Protein AF-M1Y4G9-F1 (afdb_monomer)

Foldseek 3Di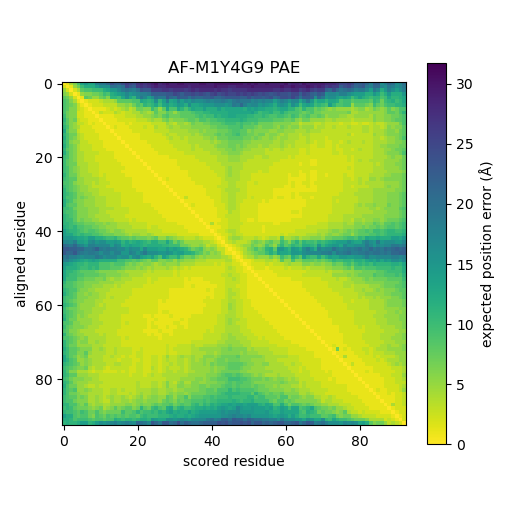:
DPDPPVVVVVVVVVVLVVQLVVLLVQLVVLLVQLVVLCVQQVVPDPPDDGPVVSNVSSVVSNVSSVVSNVCSVVVSVVVVVVVVVVVVVVVVD

pLDDT: mean 90.67, std 9.95, range [45.03, 98.38]

Organism: Natronomonas moolapensis (strain DSM 18674 / CECT 7526 / JCM 14361 / 8.8.11) (NCBI:txid268739)

Solvent-accessible surface area (backbone atoms only — not comparable to full-atom values): 4856 Å² total; per-residue (Å²): 133,80,79,76,54,66,67,59,54,50,54,50,49,53,53,52,48,51,59,46,48,54,37,40,52,55,12,50,49,32,28,52,52,8,52,48,32,35,51,55,17,64,67,59,57,92,93,51,73,61,42,61,67,39,33,51,52,8,50,52,33,24,49,51,9,52,50,40,33,53,53,38,52,53,50,52,53,50,48,54,51,52,55,49,51,56,53,51,56,63,73,75,105

Radius of gyration: 21.07 Å; Cα contacts (8 Å, |Δi|>4): 71; chains: 1; bounding box: 53×16×60 Å

Structure (mmCIF, N/CA/C/O backbone):
data_AF-M1Y4G9-F1
#
_entry.id   AF-M1Y4G9-F1
#
loop_
_atom_site.group_PDB
_atom_site.id
_atom_site.type_symbol
_atom_site.label_atom_id
_atom_site.label_alt_id
_atom_site.label_comp_id
_atom_site.label_asym_id
_atom_site.label_entity_id
_atom_site.label_seq_id
_atom_site.pdbx_PDB_ins_code
_atom_site.Cartn_x
_atom_site.Cartn_y
_atom_site.Cartn_z
_atom_site.occupancy
_atom_site.B_iso_or_equiv
_atom_site.auth_seq_id
_atom_site.auth_comp_id
_atom_site.auth_asym_id
_atom_site.auth_atom_id
_atom_site.pdbx_PDB_model_num
ATOM 1 N N . MET A 1 1 ? -20.500 1.839 33.732 1.00 45.03 1 MET A N 1
ATOM 2 C CA . MET A 1 1 ? -19.189 1.661 33.068 1.00 45.03 1 MET A CA 1
ATOM 3 C C . MET A 1 1 ? -18.952 0.173 32.866 1.00 45.03 1 MET A C 1
ATOM 5 O O . MET A 1 1 ? -18.421 -0.495 33.744 1.00 45.03 1 MET A O 1
ATOM 9 N N . THR A 1 2 ? -19.449 -0.381 31.765 1.00 53.31 2 THR A N 1
ATOM 10 C CA . THR A 1 2 ? -19.192 -1.777 31.396 1.00 53.31 2 THR A CA 1
ATOM 11 C C . THR A 1 2 ? -17.705 -1.926 31.077 1.00 53.31 2 THR A C 1
ATOM 13 O O . THR A 1 2 ? -17.150 -1.139 30.313 1.00 53.31 2 THR A O 1
ATOM 16 N N . ARG A 1 3 ? -17.033 -2.887 31.727 1.00 56.34 3 ARG A N 1
ATOM 17 C CA . ARG A 1 3 ? -15.624 -3.216 31.467 1.00 56.34 3 ARG A CA 1
ATOM 18 C C . ARG A 1 3 ? -15.457 -3.475 29.974 1.00 56.34 3 ARG A C 1
ATOM 20 O O . ARG A 1 3 ? -15.971 -4.467 29.469 1.00 56.34 3 ARG A O 1
ATOM 27 N N . VAL A 1 4 ? -14.727 -2.603 29.286 1.00 60.78 4 VAL A N 1
ATOM 28 C CA . VAL A 1 4 ? -14.218 -2.908 27.951 1.00 60.78 4 VAL A CA 1
ATOM 29 C C . VAL A 1 4 ? -13.311 -4.124 28.110 1.00 60.78 4 VAL A C 1
ATOM 31 O O . VAL A 1 4 ? -12.325 -4.074 28.848 1.00 60.78 4 VAL A O 1
ATOM 34 N N . SER A 1 5 ? -13.676 -5.239 27.484 1.00 75.94 5 SER A N 1
ATOM 35 C CA . SER A 1 5 ? -12.841 -6.432 27.497 1.00 75.94 5 SER A CA 1
ATOM 36 C C . SER A 1 5 ? -11.561 -6.129 26.721 1.00 75.94 5 SER A C 1
ATOM 38 O O . SER A 1 5 ? -11.597 -5.898 25.512 1.00 75.94 5 SER A O 1
ATOM 40 N N . ALA A 1 6 ? -10.415 -6.127 27.407 1.00 76.81 6 ALA A N 1
ATOM 41 C CA . ALA A 1 6 ? -9.110 -5.951 26.767 1.00 76.81 6 ALA A CA 1
ATOM 42 C C . ALA A 1 6 ? -8.894 -6.977 25.638 1.00 76.81 6 ALA A C 1
ATOM 44 O O . ALA A 1 6 ? -8.306 -6.656 24.607 1.00 76.81 6 ALA A O 1
ATOM 45 N N . VAL A 1 7 ? -9.449 -8.183 25.797 1.00 82.00 7 VAL A N 1
ATOM 46 C CA . VAL A 1 7 ? -9.399 -9.258 24.799 1.00 82.00 7 VAL A CA 1
ATOM 47 C C . VAL A 1 7 ? -10.154 -8.874 23.522 1.00 82.00 7 VAL A C 1
ATOM 49 O O . VAL A 1 7 ? -9.634 -9.072 22.426 1.00 82.00 7 VAL A O 1
ATOM 52 N N . GLU A 1 8 ? -11.337 -8.264 23.634 1.00 81.94 8 GLU A N 1
ATOM 53 C CA . GLU A 1 8 ? -12.102 -7.793 22.468 1.00 81.94 8 GLU A CA 1
ATOM 54 C C . GLU A 1 8 ? -11.404 -6.630 21.756 1.00 81.94 8 GLU A C 1
ATOM 56 O O . GLU A 1 8 ? -11.395 -6.569 20.524 1.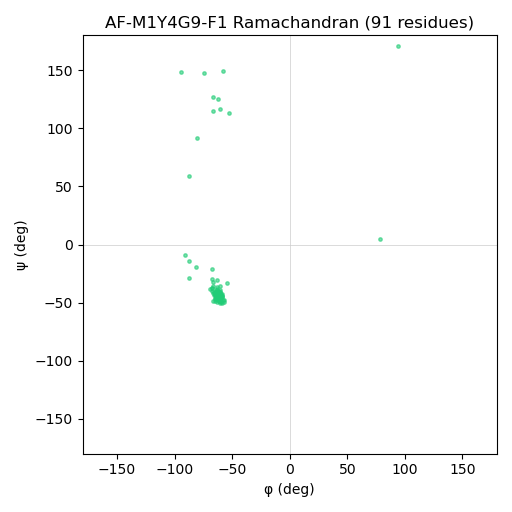00 81.94 8 GLU A O 1
ATOM 61 N N . GLY A 1 9 ? -10.774 -5.730 22.518 1.00 80.50 9 GLY A N 1
ATOM 62 C CA . GLY A 1 9 ? -9.964 -4.642 21.966 1.00 80.50 9 GLY A CA 1
ATOM 63 C C . GLY A 1 9 ? -8.784 -5.160 21.140 1.00 80.50 9 GLY A C 1
ATOM 64 O O . GLY A 1 9 ? -8.578 -4.714 20.010 1.00 80.50 9 GLY A O 1
ATOM 65 N N . ILE A 1 10 ? -8.059 -6.151 21.666 1.00 86.81 10 ILE A N 1
ATOM 66 C CA . ILE A 1 10 ? -6.935 -6.796 20.975 1.00 86.81 10 ILE A CA 1
ATOM 67 C C . ILE A 1 10 ? -7.416 -7.533 19.719 1.00 86.81 10 ILE A C 1
ATOM 69 O O . ILE A 1 10 ? -6.840 -7.349 18.646 1.00 86.81 10 ILE A O 1
ATOM 73 N N . ALA A 1 11 ? -8.494 -8.319 19.811 1.00 89.94 11 ALA A N 1
ATOM 74 C CA . ALA A 1 11 ? -9.048 -9.044 18.665 1.00 89.94 11 ALA A CA 1
ATOM 75 C C . ALA A 1 11 ? -9.490 -8.095 17.537 1.00 89.94 11 ALA A C 1
ATOM 77 O O . ALA A 1 11 ? -9.226 -8.346 16.359 1.00 89.94 11 ALA A O 1
ATOM 78 N N . TYR A 1 12 ? -10.114 -6.969 17.893 1.00 88.38 12 TYR A N 1
ATOM 79 C CA . TYR A 1 12 ? -10.466 -5.927 16.934 1.00 88.38 12 TYR A CA 1
ATOM 80 C C . TYR A 1 12 ? -9.225 -5.296 16.284 1.00 88.38 12 TYR A C 1
ATOM 82 O O . TYR A 1 12 ? -9.200 -5.124 15.063 1.00 88.38 12 TYR A O 1
ATOM 90 N N . GLY A 1 13 ? -8.185 -5.010 17.073 1.00 87.81 13 GLY A N 1
ATOM 91 C CA . GLY A 1 13 ? -6.907 -4.498 16.575 1.00 87.81 13 GLY A CA 1
ATOM 92 C C . GLY A 1 13 ? -6.269 -5.428 15.542 1.00 87.81 13 GLY A C 1
ATOM 93 O O . GLY A 1 13 ? -5.950 -4.986 14.440 1.00 87.81 13 GLY A O 1
ATOM 94 N N . TYR A 1 14 ? -6.177 -6.729 15.841 1.00 92.12 14 TYR A N 1
ATOM 95 C CA . TYR A 1 14 ? -5.670 -7.732 14.895 1.00 92.12 14 TYR A CA 1
ATOM 96 C C . TYR A 1 14 ? -6.505 -7.812 13.618 1.00 92.12 14 TYR A C 1
ATOM 98 O O . TYR A 1 14 ? -5.953 -7.932 12.525 1.00 92.12 14 TYR A O 1
ATOM 106 N N . ARG A 1 15 ? -7.833 -7.702 13.726 1.00 92.75 15 ARG A N 1
ATOM 107 C CA . ARG A 1 15 ? -8.713 -7.707 12.555 1.00 92.75 15 ARG A CA 1
ATOM 108 C C . ARG A 1 15 ? -8.478 -6.488 11.662 1.00 92.75 15 ARG A C 1
ATOM 110 O O . ARG A 1 15 ? -8.417 -6.639 10.445 1.00 92.75 15 ARG A O 1
ATOM 117 N N . MET A 1 16 ? -8.315 -5.298 12.242 1.00 91.12 16 MET A N 1
ATOM 118 C CA . MET A 1 16 ? -7.973 -4.103 11.462 1.00 91.12 16 MET A CA 1
ATOM 119 C C . MET A 1 16 ? -6.581 -4.177 10.859 1.00 91.12 16 MET A C 1
ATOM 121 O O . MET A 1 16 ? -6.409 -3.829 9.692 1.00 91.12 16 MET A O 1
ATOM 125 N N . MET A 1 17 ? -5.613 -4.693 11.612 1.00 90.81 17 MET A N 1
ATOM 126 C CA . MET A 1 17 ? -4.272 -4.931 11.102 1.00 90.81 17 MET A CA 1
ATOM 127 C C . MET A 1 17 ? -4.303 -5.878 9.902 1.00 90.81 17 MET A C 1
ATOM 129 O O . MET A 1 17 ? -3.673 -5.575 8.900 1.00 90.81 17 MET A O 1
ATOM 133 N N . ALA A 1 18 ? -5.075 -6.967 9.954 1.00 93.94 18 ALA A N 1
ATOM 134 C CA . ALA A 1 18 ? -5.210 -7.893 8.831 1.00 93.94 18 ALA A CA 1
ATOM 135 C C . ALA A 1 18 ? -5.764 -7.202 7.573 1.00 93.94 18 ALA A C 1
ATOM 137 O O . ALA A 1 18 ? -5.206 -7.373 6.491 1.00 93.94 18 ALA A O 1
ATOM 138 N N . TYR A 1 19 ? -6.807 -6.373 7.703 1.00 92.56 19 TYR A N 1
ATOM 139 C CA . TYR A 1 19 ? -7.324 -5.604 6.564 1.00 92.56 19 TYR A CA 1
ATOM 140 C C . TYR A 1 19 ? -6.285 -4.634 6.005 1.00 92.56 19 TYR A C 1
ATOM 142 O O . TYR A 1 19 ? -6.098 -4.564 4.792 1.00 92.56 19 TYR A O 1
ATOM 150 N N . TYR A 1 20 ? -5.592 -3.903 6.876 1.00 92.94 20 TYR A N 1
ATOM 151 C CA . TYR A 1 20 ? -4.574 -2.956 6.439 1.00 92.94 20 TYR A CA 1
ATOM 152 C C . TYR A 1 20 ? -3.374 -3.660 5.797 1.00 92.94 20 TYR A C 1
ATOM 154 O O . TYR A 1 20 ? -2.839 -3.186 4.800 1.00 92.94 20 TYR A O 1
ATOM 162 N N . LEU A 1 21 ? -3.003 -4.837 6.301 1.00 96.19 21 LEU A N 1
ATOM 163 C CA . LEU A 1 21 ? -1.917 -5.648 5.768 1.00 96.19 21 LEU A CA 1
ATOM 164 C C . LEU A 1 21 ? -2.216 -6.117 4.341 1.00 96.19 21 LEU A C 1
ATOM 166 O O . LEU A 1 21 ? -1.327 -6.059 3.500 1.00 96.19 21 LEU A O 1
ATOM 170 N N . VAL A 1 22 ? -3.462 -6.486 4.027 1.00 96.75 22 VAL A N 1
ATOM 171 C CA . VAL A 1 22 ? -3.869 -6.790 2.641 1.00 96.75 22 VAL A CA 1
ATOM 172 C C . VAL A 1 22 ? -3.652 -5.584 1.724 1.00 96.75 22 VAL A C 1
ATOM 174 O O . VAL A 1 22 ? -3.105 -5.735 0.632 1.00 96.75 22 VAL A O 1
ATOM 177 N N . VAL A 1 23 ? -4.023 -4.380 2.172 1.00 96.50 23 VAL A N 1
ATOM 178 C CA . VAL A 1 23 ? -3.833 -3.150 1.386 1.00 96.50 23 VAL A CA 1
ATOM 179 C C . VAL A 1 23 ? -2.350 -2.823 1.211 1.00 96.50 23 VAL A C 1
ATOM 181 O O . VAL A 1 23 ? -1.930 -2.477 0.108 1.00 96.50 23 VAL A O 1
ATOM 184 N N . ILE A 1 24 ? -1.542 -2.985 2.265 1.00 96.62 24 ILE A N 1
ATOM 185 C CA . ILE A 1 24 ? -0.089 -2.808 2.185 1.00 96.62 24 ILE A CA 1
ATOM 186 C C . ILE A 1 24 ? 0.504 -3.790 1.181 1.00 96.62 24 ILE A C 1
ATOM 188 O O . ILE A 1 24 ? 1.242 -3.363 0.304 1.00 96.62 24 ILE A O 1
ATOM 192 N N . LEU A 1 25 ? 0.182 -5.082 1.270 1.00 98.06 25 LEU A N 1
ATOM 193 C CA . LEU A 1 25 ? 0.728 -6.086 0.357 1.00 98.06 25 LEU A CA 1
ATOM 194 C C . LEU A 1 25 ? 0.368 -5.783 -1.100 1.00 98.06 25 LEU A C 1
ATOM 196 O O . LEU A 1 25 ? 1.242 -5.836 -1.960 1.00 98.06 25 LEU A O 1
ATOM 200 N N . ALA A 1 26 ? -0.884 -5.407 -1.373 1.00 97.44 26 ALA A N 1
ATOM 201 C CA . ALA A 1 26 ? -1.312 -5.024 -2.715 1.00 97.44 26 ALA A CA 1
ATOM 202 C C . ALA A 1 26 ? -0.568 -3.776 -3.224 1.00 97.44 26 ALA A C 1
ATOM 204 O O . ALA A 1 26 ? -0.067 -3.763 -4.349 1.00 97.44 26 ALA A O 1
ATOM 205 N N . GLY A 1 27 ? -0.445 -2.744 -2.385 1.00 97.81 27 GLY A N 1
ATOM 206 C CA . GLY A 1 27 ? 0.262 -1.516 -2.739 1.00 97.81 27 GLY A CA 1
ATOM 207 C C . GLY A 1 27 ? 1.765 -1.726 -2.943 1.00 97.81 27 GLY A C 1
ATOM 208 O O . GLY A 1 27 ? 2.327 -1.218 -3.909 1.00 97.81 27 GLY A O 1
ATOM 209 N N . GLN A 1 28 ? 2.411 -2.530 -2.095 1.00 97.56 28 GLN A N 1
ATOM 210 C CA . GLN A 1 28 ? 3.826 -2.884 -2.231 1.00 97.56 28 GLN A CA 1
ATOM 211 C C . GLN A 1 28 ? 4.081 -3.762 -3.458 1.00 97.56 28 GLN A C 1
ATOM 213 O O . GLN A 1 28 ? 5.084 -3.567 -4.136 1.00 97.56 28 GLN A O 1
ATOM 218 N N . ALA A 1 29 ? 3.171 -4.681 -3.791 1.00 98.25 29 ALA A N 1
ATOM 219 C CA . ALA A 1 29 ? 3.273 -5.468 -5.017 1.00 98.25 29 ALA A CA 1
ATOM 220 C C . ALA A 1 29 ? 3.218 -4.571 -6.265 1.00 98.25 29 ALA A C 1
ATOM 222 O O . ALA A 1 29 ? 4.057 -4.706 -7.153 1.00 98.25 29 ALA A O 1
ATOM 223 N N . ALA A 1 30 ? 2.285 -3.614 -6.308 1.00 97.81 30 ALA A N 1
ATOM 224 C CA . ALA A 1 30 ? 2.201 -2.643 -7.399 1.00 97.81 30 ALA A CA 1
ATOM 225 C C . ALA A 1 30 ? 3.443 -1.737 -7.470 1.00 97.81 30 ALA A C 1
ATOM 227 O O . ALA A 1 30 ? 3.968 -1.493 -8.556 1.00 97.81 30 ALA A O 1
ATOM 228 N N . LEU A 1 31 ? 3.953 -1.291 -6.318 1.00 97.81 31 LEU A N 1
ATOM 229 C CA . LEU A 1 31 ? 5.161 -0.471 -6.246 1.00 97.81 31 LEU A CA 1
ATOM 230 C C . LEU A 1 31 ? 6.404 -1.237 -6.710 1.00 97.81 31 LEU A C 1
ATOM 232 O O . LEU A 1 31 ? 7.184 -0.714 -7.503 1.00 97.81 31 LEU A O 1
ATOM 236 N N . GLY A 1 32 ? 6.552 -2.491 -6.282 1.00 98.06 32 GLY A N 1
ATOM 237 C CA . GLY A 1 32 ? 7.621 -3.383 -6.723 1.00 98.06 32 GLY A CA 1
ATOM 238 C C . GLY A 1 32 ? 7.558 -3.675 -8.222 1.00 98.06 32 GLY A C 1
ATOM 239 O O . GLY A 1 32 ? 8.579 -3.591 -8.900 1.00 98.06 32 GLY A O 1
ATOM 240 N N . ALA A 1 33 ? 6.364 -3.940 -8.760 1.00 98.06 33 ALA A N 1
ATOM 241 C CA . ALA A 1 33 ? 6.167 -4.118 -10.198 1.00 98.06 33 ALA A CA 1
ATOM 242 C C . ALA A 1 33 ? 6.526 -2.847 -10.985 1.00 98.06 33 ALA A C 1
ATOM 244 O O . ALA A 1 33 ? 7.210 -2.926 -12.003 1.00 98.06 33 ALA A O 1
ATOM 245 N N . GLY A 1 34 ? 6.127 -1.671 -10.491 1.00 97.94 34 GLY A N 1
ATOM 246 C CA . GLY A 1 34 ? 6.480 -0.393 -11.106 1.00 97.94 34 GLY A CA 1
ATOM 247 C C . GLY A 1 34 ? 7.986 -0.126 -11.102 1.00 97.94 34 GLY A C 1
ATOM 248 O O . GLY A 1 34 ? 8.550 0.242 -12.130 1.00 97.94 34 GLY A O 1
ATOM 249 N N . ALA A 1 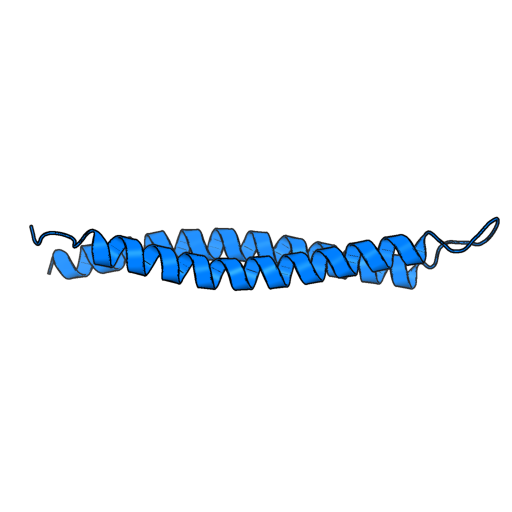35 ? 8.657 -0.381 -9.976 1.00 97.69 35 ALA A N 1
ATOM 250 C CA . ALA A 1 35 ? 10.108 -0.257 -9.863 1.00 97.69 35 ALA A CA 1
ATOM 251 C C . ALA A 1 35 ? 10.848 -1.222 -10.803 1.00 97.69 35 ALA A C 1
ATOM 253 O O . ALA A 1 35 ? 11.838 -0.835 -11.424 1.00 97.69 35 ALA A O 1
ATOM 254 N N . TRP A 1 36 ? 10.349 -2.454 -10.942 1.00 97.81 36 TRP A N 1
ATOM 255 C CA . TRP A 1 36 ? 10.899 -3.435 -11.874 1.00 97.81 36 TRP A CA 1
ATOM 256 C C . TRP A 1 36 ? 10.790 -2.961 -13.329 1.00 97.81 36 TRP A C 1
ATOM 258 O O . TRP A 1 36 ? 11.799 -2.946 -14.027 1.00 97.81 36 TRP A O 1
ATOM 268 N N . LEU A 1 37 ? 9.617 -2.474 -13.754 1.00 97.69 37 LEU A N 1
ATOM 269 C CA . LEU A 1 37 ? 9.409 -1.922 -15.101 1.00 97.69 37 LEU A CA 1
ATOM 270 C C . LEU A 1 37 ? 10.334 -0.736 -15.401 1.00 97.69 37 LEU A C 1
ATOM 272 O O . LEU A 1 37 ? 10.909 -0.665 -16.485 1.00 97.69 37 LEU A O 1
ATOM 276 N N . ILE A 1 38 ? 10.513 0.174 -14.437 1.00 97.06 38 ILE A N 1
ATOM 277 C CA . ILE A 1 38 ? 11.452 1.298 -14.566 1.00 97.06 38 ILE A CA 1
ATOM 278 C C . ILE A 1 38 ? 12.881 0.778 -14.747 1.00 97.06 38 ILE A C 1
ATOM 280 O O . ILE A 1 38 ? 13.588 1.245 -15.635 1.00 97.06 38 ILE A O 1
ATOM 284 N N . GLY A 1 39 ? 13.303 -0.193 -13.932 1.00 95.56 39 GLY A N 1
ATOM 285 C CA . GLY A 1 39 ? 14.629 -0.802 -14.041 1.00 95.56 39 GLY A CA 1
ATOM 286 C C . GLY A 1 39 ? 14.868 -1.428 -15.415 1.00 95.56 39 GLY A C 1
ATOM 287 O O . GLY A 1 39 ? 15.879 -1.139 -16.048 1.00 95.56 39 GLY A O 1
ATOM 288 N N . THR A 1 40 ? 13.908 -2.214 -15.909 1.00 94.88 40 THR A N 1
ATOM 289 C CA . THR A 1 40 ? 13.974 -2.829 -17.242 1.00 94.88 40 THR A CA 1
ATOM 290 C C . THR A 1 40 ? 13.998 -1.786 -18.358 1.00 94.88 40 THR A C 1
ATOM 292 O O . THR A 1 40 ? 14.806 -1.903 -19.271 1.00 94.88 40 THR A O 1
ATOM 295 N N . GLY A 1 41 ? 13.185 -0.729 -18.266 1.00 92.56 41 GLY A N 1
ATOM 296 C CA . GLY A 1 41 ? 13.148 0.325 -19.284 1.00 92.56 41 GLY A CA 1
ATOM 297 C C . GLY A 1 41 ? 14.428 1.167 -19.371 1.00 92.56 41 GLY A C 1
ATOM 298 O O . GLY A 1 41 ? 14.697 1.782 -20.405 1.00 92.56 41 GLY A O 1
ATOM 299 N N . LEU A 1 42 ? 15.236 1.191 -18.306 1.00 93.00 42 LEU A N 1
ATOM 300 C CA . LEU A 1 42 ? 16.552 1.837 -18.287 1.00 93.00 42 LEU A CA 1
ATOM 301 C C . LEU A 1 42 ? 17.675 0.909 -18.774 1.00 93.00 42 LEU A C 1
ATOM 303 O O . LEU A 1 42 ? 18.662 1.395 -19.327 1.00 93.00 42 LEU A O 1
ATOM 307 N N . ASP A 1 43 ? 17.533 -0.405 -18.598 1.00 91.94 43 ASP A N 1
ATOM 308 C CA . ASP A 1 43 ? 18.559 -1.404 -18.919 1.00 91.94 43 ASP A CA 1
ATOM 309 C C . ASP A 1 43 ? 18.486 -1.884 -20.381 1.00 91.94 43 ASP A C 1
ATOM 311 O O . ASP A 1 43 ? 18.298 -3.060 -20.687 1.00 91.94 43 ASP A O 1
ATOM 315 N N . THR A 1 44 ? 18.618 -0.945 -21.321 1.00 87.06 44 THR A N 1
ATOM 316 C CA . THR A 1 44 ? 18.507 -1.223 -22.770 1.00 87.06 44 THR A CA 1
ATOM 317 C C . THR A 1 44 ? 19.848 -1.562 -23.441 1.00 87.06 44 THR A C 1
ATOM 319 O O . THR A 1 44 ? 19.885 -2.012 -24.593 1.00 87.06 44 THR A O 1
ATOM 322 N N . GLY A 1 45 ? 20.962 -1.398 -22.719 1.00 85.44 45 GLY A N 1
ATOM 323 C CA . GLY A 1 45 ? 22.331 -1.629 -23.193 1.00 85.44 45 GLY A CA 1
ATOM 324 C C . GLY A 1 45 ? 23.047 -0.377 -23.726 1.00 85.44 45 GLY A C 1
ATOM 325 O O . GLY A 1 45 ? 22.468 0.694 -23.896 1.00 85.44 45 GLY A O 1
ATOM 326 N N . PHE A 1 46 ? 24.354 -0.501 -23.989 1.00 79.81 46 PHE A N 1
ATOM 327 C CA . PHE A 1 46 ? 25.200 0.632 -24.390 1.00 79.81 46 PHE A CA 1
ATOM 328 C C . PHE A 1 46 ? 24.762 1.262 -25.720 1.00 79.81 46 PHE A C 1
ATOM 330 O O . PHE A 1 46 ? 24.699 0.596 -26.752 1.00 79.81 46 PHE A O 1
ATOM 337 N N . GLY A 1 47 ? 24.519 2.576 -25.694 1.00 81.62 47 GLY A N 1
ATOM 338 C CA . GLY A 1 47 ? 24.187 3.375 -26.876 1.00 81.62 47 GLY A CA 1
ATOM 339 C C . GLY A 1 47 ? 22.738 3.253 -27.354 1.00 81.62 47 GLY A C 1
ATOM 340 O O . GLY A 1 47 ? 22.407 3.829 -28.390 1.00 81.62 47 GLY A O 1
ATOM 341 N N . ARG A 1 48 ? 21.872 2.533 -26.627 1.00 88.06 48 ARG A N 1
ATOM 342 C CA . ARG A 1 48 ? 20.433 2.480 -26.914 1.00 88.06 48 ARG A CA 1
ATOM 343 C C . ARG A 1 48 ? 19.663 3.510 -26.095 1.00 88.06 48 ARG A C 1
ATOM 345 O O . ARG A 1 48 ? 20.064 3.889 -24.997 1.00 88.06 48 ARG A O 1
ATOM 352 N N . ALA A 1 49 ? 18.572 3.998 -26.681 1.00 88.94 49 ALA A N 1
ATOM 353 C CA . ALA A 1 49 ? 17.648 4.883 -25.990 1.00 88.94 49 ALA A CA 1
ATOM 354 C C . ALA A 1 49 ? 16.800 4.079 -24.984 1.00 88.94 49 ALA A C 1
ATOM 356 O O . ALA A 1 49 ? 16.484 2.924 -25.274 1.00 88.94 49 ALA A O 1
ATOM 357 N N . PRO A 1 50 ? 16.401 4.679 -23.848 1.00 91.12 50 PRO A N 1
ATOM 358 C CA . PRO A 1 50 ? 15.490 4.048 -22.899 1.00 91.12 50 PRO A CA 1
ATOM 359 C C . PRO A 1 50 ? 14.145 3.664 -23.526 1.00 91.12 50 PRO A C 1
ATOM 361 O O . PRO A 1 50 ? 13.634 4.361 -24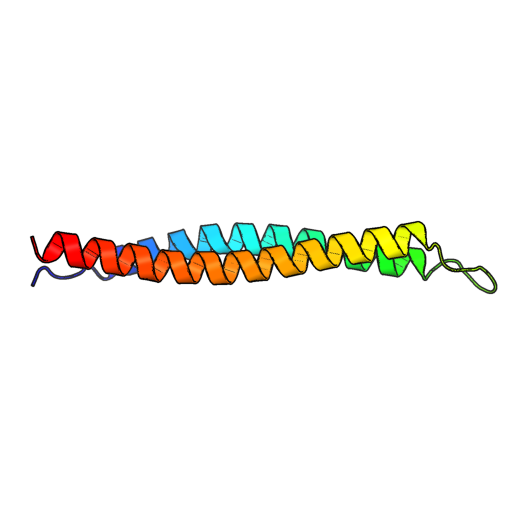.409 1.00 91.12 50 PRO A O 1
ATOM 364 N N . GLU A 1 51 ? 13.541 2.597 -23.007 1.00 94.44 51 GLU A N 1
ATOM 365 C CA . GLU A 1 51 ? 12.186 2.170 -23.365 1.00 94.44 51 GLU A CA 1
ATOM 366 C C . GLU A 1 51 ? 11.166 3.017 -22.590 1.00 94.44 51 GLU A C 1
ATOM 368 O O . GLU A 1 51 ? 10.812 2.757 -21.435 1.00 94.44 51 GLU A O 1
ATOM 373 N N . TRP A 1 52 ? 10.751 4.120 -23.219 1.00 94.19 52 TRP A N 1
ATOM 374 C CA . TRP A 1 52 ? 9.867 5.125 -22.619 1.00 94.19 52 TRP A CA 1
ATOM 375 C C . TRP A 1 52 ? 8.480 4.593 -22.253 1.00 94.19 52 TRP A C 1
ATOM 377 O O . TRP A 1 52 ? 7.876 5.067 -21.294 1.00 94.19 52 TRP A O 1
ATOM 387 N N . ASP A 1 53 ? 7.974 3.613 -22.989 1.00 95.75 53 ASP A N 1
ATOM 388 C CA . ASP A 1 53 ? 6.721 2.922 -22.701 1.00 95.75 53 ASP A CA 1
ATOM 389 C C . ASP A 1 53 ? 6.786 2.155 -21.373 1.00 95.75 53 ASP A C 1
ATOM 391 O O . ASP A 1 53 ? 5.903 2.329 -20.526 1.00 95.75 53 ASP A O 1
ATOM 395 N N . LEU A 1 54 ? 7.861 1.394 -21.138 1.00 95.88 54 LEU A N 1
ATOM 396 C CA . LEU A 1 54 ? 8.091 0.704 -19.865 1.00 95.88 54 LEU A CA 1
ATOM 397 C C . LEU A 1 54 ? 8.286 1.685 -18.709 1.00 95.88 54 LEU A C 1
ATOM 399 O O . LEU A 1 54 ? 7.739 1.480 -17.625 1.00 95.88 54 LEU A O 1
ATOM 403 N N . LEU A 1 55 ? 9.014 2.777 -18.944 1.00 96.44 55 LEU A N 1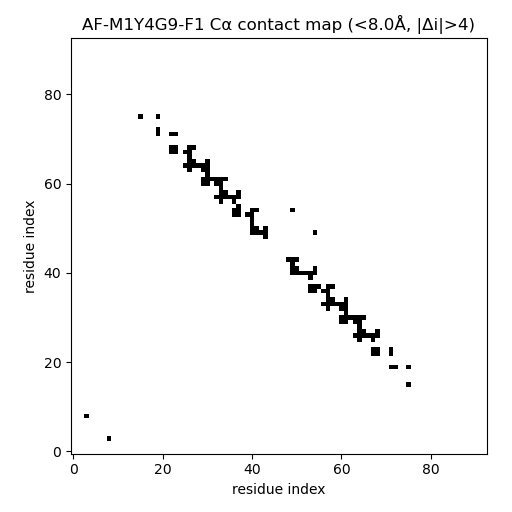
ATOM 404 C CA . LEU A 1 55 ? 9.2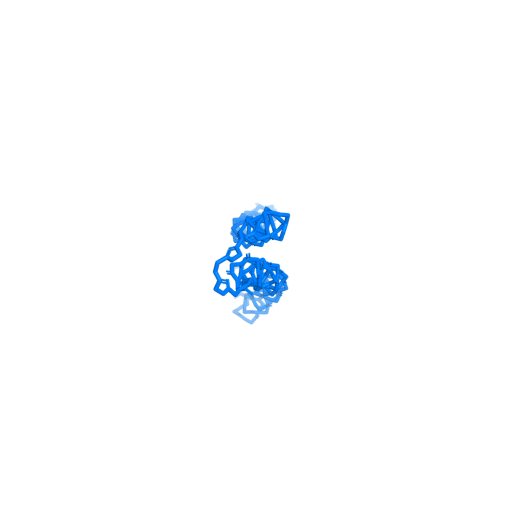18 3.831 -17.951 1.00 96.44 55 LEU A CA 1
ATOM 405 C C . LEU A 1 55 ? 7.894 4.461 -17.510 1.00 96.44 55 LEU A C 1
ATOM 407 O O . LEU A 1 55 ? 7.629 4.568 -16.312 1.00 96.44 55 LEU A O 1
ATOM 411 N N . VAL A 1 56 ? 7.041 4.849 -18.461 1.00 97.94 56 VAL A N 1
ATOM 412 C CA . VAL A 1 56 ? 5.734 5.450 -18.161 1.00 97.94 56 VAL A CA 1
ATOM 413 C C . VAL A 1 56 ? 4.830 4.445 -17.448 1.00 97.94 56 VAL A C 1
ATOM 415 O O . VAL A 1 56 ? 4.246 4.783 -16.417 1.00 97.94 56 VAL A O 1
ATOM 418 N N . ALA A 1 57 ? 4.750 3.204 -17.939 1.00 97.50 57 ALA A N 1
ATOM 419 C CA . ALA A 1 57 ? 3.967 2.151 -17.295 1.00 97.50 57 ALA A CA 1
ATOM 420 C C . ALA A 1 57 ? 4.447 1.884 -15.858 1.00 97.50 57 ALA A C 1
ATOM 422 O O . ALA A 1 57 ? 3.635 1.776 -14.935 1.00 97.50 57 ALA A O 1
ATOM 423 N N . GLY A 1 58 ? 5.764 1.846 -15.655 1.00 98.00 58 GLY A N 1
ATOM 424 C CA . GLY A 1 58 ? 6.383 1.641 -14.354 1.00 98.00 58 GLY A CA 1
ATOM 425 C C . GLY A 1 58 ? 6.110 2.779 -13.374 1.00 98.00 58 GLY A C 1
ATOM 426 O O . GLY A 1 58 ? 5.732 2.520 -12.231 1.00 98.00 58 GLY A O 1
ATOM 427 N N . VAL A 1 59 ? 6.204 4.037 -13.818 1.00 98.06 59 VAL A N 1
ATOM 428 C CA . VAL A 1 59 ? 5.867 5.211 -12.994 1.00 98.06 59 VAL A CA 1
ATOM 429 C C . VAL A 1 59 ? 4.397 5.190 -12.584 1.00 98.06 59 VAL A C 1
ATOM 431 O O . VAL A 1 59 ? 4.087 5.391 -11.410 1.00 98.06 59 VAL A O 1
ATOM 434 N N . VAL A 1 60 ? 3.485 4.905 -13.516 1.00 98.38 60 VAL A N 1
ATOM 435 C CA . VAL A 1 60 ? 2.048 4.824 -13.218 1.00 98.38 60 VAL A CA 1
ATOM 436 C C . VAL A 1 60 ? 1.761 3.713 -12.204 1.00 98.38 60 VAL A C 1
ATOM 438 O O . VAL A 1 60 ? 1.058 3.955 -11.221 1.00 98.38 60 VAL A O 1
ATOM 441 N N . ALA A 1 61 ? 2.339 2.523 -12.389 1.00 98.12 61 ALA A N 1
ATOM 442 C CA . ALA A 1 61 ? 2.178 1.405 -11.460 1.00 98.12 61 ALA A CA 1
ATOM 443 C C . ALA A 1 61 ? 2.752 1.719 -10.066 1.00 98.12 61 ALA A C 1
ATOM 445 O O . ALA A 1 61 ? 2.101 1.454 -9.052 1.00 98.12 61 ALA A O 1
ATOM 446 N N . ALA A 1 62 ? 3.931 2.346 -10.006 1.00 98.00 62 ALA A N 1
ATOM 447 C CA . ALA A 1 62 ? 4.564 2.735 -8.751 1.00 98.00 62 ALA A CA 1
ATOM 448 C C . ALA A 1 62 ? 3.743 3.784 -7.988 1.00 98.00 62 ALA A C 1
ATOM 450 O O . ALA A 1 62 ? 3.515 3.640 -6.784 1.00 98.00 62 ALA A O 1
ATOM 451 N N . LEU A 1 63 ? 3.245 4.806 -8.692 1.00 98.19 63 LEU A N 1
ATOM 452 C CA . LEU A 1 63 ? 2.368 5.826 -8.118 1.00 98.19 63 LEU A CA 1
ATOM 453 C C . LEU A 1 63 ? 1.056 5.223 -7.622 1.00 98.19 63 LEU A C 1
ATOM 455 O O . LEU A 1 63 ? 0.618 5.542 -6.519 1.00 98.19 63 LEU A O 1
ATOM 459 N N . PHE A 1 64 ? 0.450 4.320 -8.391 1.00 98.00 64 PHE A N 1
ATOM 460 C CA . PHE A 1 64 ? -0.754 3.612 -7.968 1.00 98.00 64 PHE A CA 1
ATOM 461 C C . PHE A 1 64 ? -0.519 2.811 -6.679 1.00 98.00 64 PHE A C 1
ATOM 463 O O . PHE A 1 64 ? -1.320 2.894 -5.744 1.00 98.00 64 PHE A O 1
ATOM 470 N N . GLY A 1 65 ? 0.600 2.085 -6.594 1.00 97.81 65 GLY A N 1
ATOM 471 C CA . GLY A 1 65 ? 0.991 1.355 -5.389 1.00 97.81 65 GLY A CA 1
ATOM 472 C C . GLY A 1 65 ? 1.157 2.274 -4.179 1.00 97.81 65 GLY A C 1
ATOM 473 O O . GLY A 1 65 ? 0.559 2.030 -3.129 1.00 97.81 65 GLY A O 1
ATOM 474 N N . LEU A 1 66 ? 1.886 3.383 -4.344 1.00 97.56 66 LEU A N 1
ATOM 475 C CA . LEU A 1 66 ? 2.087 4.388 -3.298 1.00 97.56 66 LEU A CA 1
ATOM 476 C C . LEU A 1 66 ? 0.760 4.984 -2.806 1.00 97.56 66 LEU A C 1
ATOM 478 O O . LEU A 1 66 ? 0.499 5.017 -1.601 1.00 97.56 66 LEU A O 1
ATOM 482 N N . LEU A 1 67 ? -0.093 5.428 -3.731 1.00 97.75 67 LEU A N 1
ATOM 483 C CA . LEU A 1 67 ? -1.394 6.016 -3.409 1.00 97.75 67 LEU A CA 1
ATOM 484 C C . LEU A 1 67 ? -2.310 5.010 -2.710 1.00 97.75 67 LEU A C 1
ATOM 486 O O . LEU A 1 67 ? -3.021 5.385 -1.782 1.00 97.75 67 LEU A O 1
ATOM 490 N N . THR A 1 68 ? -2.254 3.735 -3.096 1.00 97.62 68 THR A N 1
ATOM 491 C CA . THR A 1 68 ? -3.016 2.661 -2.448 1.00 97.62 68 THR A CA 1
ATOM 492 C C . THR A 1 68 ? -2.606 2.485 -0.987 1.00 97.62 68 THR A C 1
ATOM 494 O O . THR A 1 68 ? -3.474 2.406 -0.117 1.00 97.62 68 THR A O 1
ATOM 497 N N . VAL A 1 69 ? -1.302 2.480 -0.686 1.00 96.12 69 VAL A N 1
ATOM 498 C CA . VAL A 1 69 ? -0.813 2.381 0.702 1.00 96.12 69 VAL A CA 1
ATOM 499 C C . VAL A 1 69 ? -1.248 3.597 1.521 1.00 96.12 69 VAL A C 1
ATOM 501 O O . VAL A 1 69 ? -1.773 3.434 2.623 1.00 96.12 69 VAL A O 1
ATOM 504 N N . LEU A 1 70 ? -1.088 4.810 0.980 1.00 95.31 70 LEU A N 1
ATOM 505 C CA . LEU A 1 70 ? -1.490 6.044 1.662 1.00 95.31 70 LEU A CA 1
ATOM 506 C C . LEU A 1 70 ? -3.000 6.074 1.930 1.00 95.31 70 LEU A C 1
ATOM 508 O O . LEU A 1 70 ? -3.422 6.307 3.063 1.00 95.31 70 LEU A O 1
ATOM 512 N N . ALA A 1 71 ? -3.815 5.778 0.915 1.00 95.69 71 ALA A N 1
ATOM 513 C CA . ALA A 1 71 ? -5.267 5.704 1.045 1.00 95.69 71 ALA A CA 1
ATOM 514 C C . ALA A 1 71 ? -5.691 4.626 2.052 1.00 95.69 71 ALA A C 1
ATOM 516 O O . ALA A 1 71 ? -6.570 4.867 2.879 1.00 95.69 71 ALA A O 1
ATOM 517 N N . GLY A 1 72 ? -5.029 3.467 2.037 1.00 94.12 72 GLY A N 1
ATOM 518 C CA . GLY A 1 72 ? -5.222 2.406 3.020 1.00 94.12 72 GLY A CA 1
ATOM 519 C C . GLY A 1 72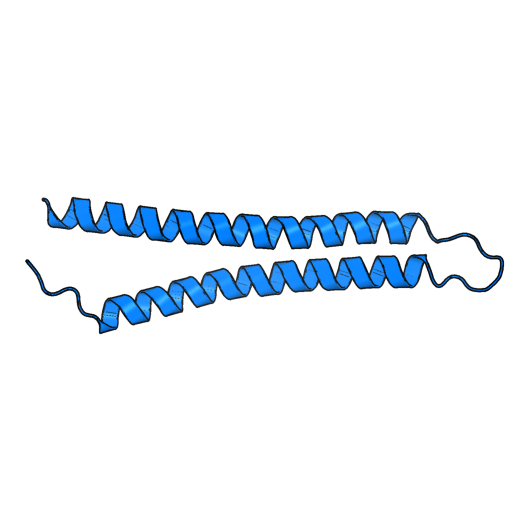 ? -4.944 2.869 4.446 1.00 94.12 72 GLY A C 1
ATOM 520 O O . GLY A 1 72 ? -5.738 2.590 5.343 1.00 94.12 72 GLY A O 1
ATOM 521 N N . GLY A 1 73 ? -3.850 3.608 4.652 1.00 92.50 73 GLY A N 1
ATOM 522 C CA . GLY A 1 73 ? -3.452 4.118 5.963 1.00 92.50 73 GLY A CA 1
ATOM 523 C C . GLY A 1 73 ? -4.458 5.125 6.514 1.00 92.50 73 GLY A C 1
ATOM 524 O O . GLY A 1 73 ? -4.941 4.972 7.639 1.00 92.50 73 GLY A O 1
ATOM 525 N N . PHE A 1 74 ? -4.849 6.107 5.698 1.00 94.25 74 PHE A N 1
ATOM 526 C CA . PHE A 1 74 ? -5.878 7.078 6.078 1.00 94.25 74 PHE A CA 1
ATOM 527 C C . PHE A 1 74 ? -7.244 6.419 6.297 1.00 94.25 74 PHE A C 1
ATOM 529 O O . PHE A 1 74 ? -7.92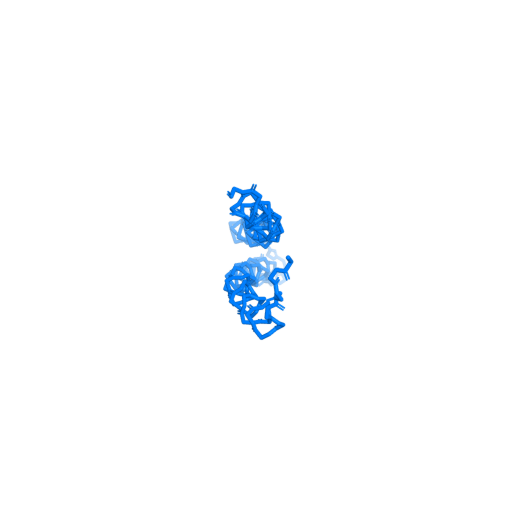4 6.736 7.272 1.00 94.25 74 PHE A O 1
ATOM 536 N N . GLY A 1 75 ? -7.632 5.464 5.447 1.00 92.50 75 GLY A N 1
ATOM 537 C CA . GLY A 1 75 ? -8.889 4.728 5.577 1.00 92.50 75 GLY A CA 1
ATOM 538 C C . GLY A 1 75 ? -8.951 3.876 6.845 1.00 92.50 75 GLY A C 1
ATOM 539 O O . GLY A 1 75 ? -9.965 3.888 7.545 1.00 92.50 75 GLY A O 1
ATOM 540 N N . ALA A 1 76 ? -7.863 3.181 7.188 1.00 91.88 76 ALA A N 1
ATOM 541 C CA . ALA A 1 76 ? -7.763 2.410 8.425 1.00 91.88 76 ALA A CA 1
ATOM 542 C C . ALA A 1 76 ? -7.851 3.319 9.662 1.00 91.88 76 ALA A C 1
ATOM 544 O O . ALA A 1 76 ? -8.606 3.019 10.590 1.00 91.88 76 ALA A O 1
ATOM 545 N N . GLY A 1 77 ? -7.143 4.454 9.650 1.00 91.38 77 GLY A N 1
ATOM 546 C CA . GLY A 1 77 ? -7.196 5.449 10.723 1.00 91.38 77 GLY A CA 1
ATOM 547 C C . GLY A 1 77 ? -8.593 6.047 10.902 1.00 91.38 77 GLY A C 1
ATOM 548 O O . GLY A 1 77 ? -9.132 6.043 12.009 1.00 91.38 77 GLY A O 1
ATOM 549 N N . TYR A 1 78 ? -9.219 6.483 9.807 1.00 93.12 78 TYR A N 1
ATOM 550 C CA . TYR A 1 78 ? -10.591 6.991 9.816 1.00 93.12 78 TYR A CA 1
ATOM 551 C C . TYR A 1 78 ? -11.569 5.959 10.381 1.00 93.12 78 TYR A C 1
ATOM 553 O O . TYR A 1 78 ? -12.357 6.272 11.272 1.00 93.12 78 TYR A O 1
ATOM 561 N N . LYS A 1 79 ? -11.492 4.710 9.909 1.00 92.25 79 LYS A N 1
ATOM 562 C CA . LYS A 1 79 ? -12.391 3.644 10.352 1.00 92.25 79 LYS A CA 1
ATOM 563 C C . LYS A 1 79 ? -12.235 3.338 11.837 1.00 92.25 79 LYS A C 1
ATOM 565 O O . LYS A 1 79 ? -13.229 3.115 12.520 1.00 92.25 79 LYS A O 1
ATOM 570 N N . LEU A 1 80 ? -11.007 3.365 12.352 1.00 91.81 80 LEU A N 1
ATOM 571 C CA . LEU A 1 80 ? -10.744 3.168 13.774 1.00 91.81 80 LEU A CA 1
ATOM 572 C C . LEU A 1 80 ? -11.423 4.246 14.631 1.00 91.81 80 LEU A C 1
ATOM 574 O O . LEU A 1 80 ? -12.038 3.913 15.645 1.00 91.81 80 LEU A O 1
ATOM 578 N N . ILE A 1 81 ? -11.361 5.510 14.204 1.00 92.00 81 ILE A N 1
ATOM 579 C CA . ILE A 1 81 ? -12.032 6.626 14.882 1.00 92.00 81 ILE A CA 1
ATOM 580 C C . ILE A 1 81 ? -13.555 6.480 14.776 1.00 92.00 81 ILE A C 1
ATOM 582 O O . ILE A 1 81 ? -14.246 6.559 15.790 1.00 92.00 81 ILE A O 1
ATOM 586 N N . ALA A 1 82 ? -14.075 6.217 13.574 1.00 93.44 82 ALA A N 1
ATOM 587 C CA . ALA A 1 82 ? -15.507 6.068 13.323 1.00 93.44 82 ALA A CA 1
ATOM 588 C C . ALA A 1 82 ? -16.129 4.937 14.160 1.00 93.44 82 ALA A C 1
ATOM 590 O O . ALA A 1 82 ? -17.155 5.139 14.812 1.00 93.44 82 ALA A O 1
ATOM 591 N N . ASP A 1 83 ? -15.476 3.773 14.218 1.00 92.00 83 ASP A N 1
ATOM 592 C CA . ASP A 1 83 ? -15.932 2.642 15.031 1.00 92.00 83 ASP A CA 1
ATOM 593 C C . ASP A 1 83 ? -15.845 2.955 16.536 1.00 92.00 83 ASP A C 1
ATOM 595 O O . ASP A 1 83 ? -16.684 2.491 17.313 1.00 92.00 83 ASP A O 1
ATOM 599 N N . GLY A 1 84 ? -14.867 3.764 16.960 1.00 88.44 84 GLY A N 1
ATOM 600 C CA . GLY A 1 84 ? -14.766 4.270 18.330 1.00 88.44 84 GLY A CA 1
ATOM 601 C C . GLY A 1 84 ? -15.945 5.169 18.714 1.00 88.44 84 GLY A C 1
ATOM 602 O O . GLY A 1 84 ? -16.593 4.926 19.735 1.00 88.44 84 GLY A O 1
ATOM 603 N N . VAL A 1 85 ? -16.269 6.155 17.870 1.00 91.75 85 VAL A N 1
ATOM 604 C CA . VAL A 1 85 ? -17.410 7.068 18.068 1.00 91.75 85 VAL A CA 1
ATOM 605 C C . VAL A 1 85 ? -18.725 6.289 18.107 1.00 91.75 85 VAL A C 1
ATOM 607 O O . VAL A 1 85 ? -19.494 6.432 19.056 1.00 91.75 85 VAL A O 1
ATOM 610 N N . ALA A 1 86 ? -18.946 5.385 17.150 1.00 90.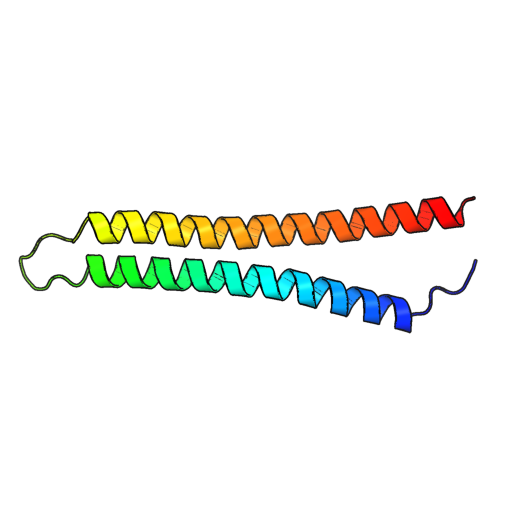75 86 ALA A N 1
ATOM 611 C CA . ALA A 1 86 ? -20.169 4.589 17.076 1.00 90.75 86 ALA A CA 1
ATOM 612 C C . ALA A 1 86 ? -20.387 3.702 18.315 1.00 90.75 86 ALA A C 1
ATOM 614 O O . ALA A 1 86 ? -21.522 3.501 18.752 1.00 90.75 86 ALA A O 1
ATOM 615 N N . ARG A 1 87 ? -19.316 3.155 18.908 1.00 87.06 87 ARG A N 1
ATOM 616 C CA . ARG A 1 87 ? -19.412 2.410 20.176 1.00 87.06 87 ARG A CA 1
ATOM 617 C C . ARG A 1 87 ? -19.747 3.330 21.349 1.00 87.06 87 ARG A C 1
ATOM 619 O O . ARG A 1 87 ? -20.540 2.933 22.198 1.00 87.06 87 ARG A O 1
ATOM 626 N N . GLY A 1 88 ? -19.184 4.538 21.376 1.00 86.69 88 GLY A N 1
ATOM 627 C CA . GLY A 1 88 ? -19.496 5.554 22.382 1.00 86.69 88 GLY A CA 1
ATOM 628 C C . GLY A 1 88 ? -20.969 5.967 22.361 1.00 86.69 88 GLY A C 1
ATOM 629 O O . GLY A 1 88 ? -21.621 5.953 23.401 1.00 86.69 88 GLY A O 1
ATOM 630 N N . GLU A 1 89 ? -21.523 6.236 21.178 1.00 89.75 89 GLU A N 1
ATOM 631 C CA . GLU A 1 89 ? -22.941 6.594 21.019 1.00 89.75 89 GLU A CA 1
ATOM 632 C C . GLU A 1 89 ? -23.889 5.486 21.489 1.00 89.75 89 GLU A C 1
ATOM 634 O O . GLU A 1 89 ? -24.894 5.764 22.140 1.00 89.75 89 GLU A O 1
ATOM 639 N N . ARG A 1 90 ? -23.568 4.219 21.195 1.00 86.94 90 ARG A N 1
ATOM 640 C CA . ARG A 1 90 ? -24.369 3.070 21.650 1.00 86.94 90 ARG A CA 1
ATOM 641 C C . ARG A 1 90 ? -24.315 2.865 23.159 1.00 86.94 90 ARG A C 1
ATOM 643 O O . ARG A 1 90 ? -25.270 2.338 23.704 1.00 86.94 90 ARG A O 1
ATOM 650 N N . ALA A 1 91 ? -23.212 3.232 23.810 1.00 81.88 91 ALA A N 1
ATOM 651 C CA . ALA A 1 91 ? -23.061 3.111 25.258 1.00 81.88 91 ALA A CA 1
ATOM 652 C C . ALA A 1 91 ? -23.718 4.266 26.035 1.00 81.88 91 ALA A C 1
ATOM 654 O O . ALA A 1 91 ? -23.930 4.140 27.239 1.00 81.88 91 ALA A O 1
ATOM 655 N N . ALA A 1 92 ? -23.983 5.394 25.368 1.00 77.25 92 ALA A N 1
ATOM 656 C CA . ALA A 1 92 ? -24.643 6.563 25.946 1.00 77.25 92 ALA A CA 1
ATOM 657 C C . ALA A 1 92 ? -26.181 6.510 25.859 1.00 77.25 92 ALA A C 1
ATOM 659 O O . ALA A 1 92 ? -26.845 7.309 26.517 1.00 77.25 92 ALA A O 1
ATOM 660 N N . ARG A 1 93 ? -26.732 5.603 25.042 1.00 67.06 93 ARG A N 1
ATOM 661 C CA . ARG A 1 93 ? -28.165 5.279 24.986 1.00 67.06 93 ARG A CA 1
ATOM 662 C C . ARG A 1 93 ? -28.499 4.164 25.966 1.00 67.06 93 ARG A C 1
ATOM 664 O O . ARG A 1 93 ? -29.617 4.220 26.516 1.00 67.06 93 ARG A O 1
#

Secondary structure (DSSP, 8-state):
-----HHHHHHHHHHHHHHHHHHHHHHHHHHHHHHHHHHHHH---TTPPP-HHHHHHHHHHHHHHHHHHHHHHHHHHHHHHHHHHHHHHHHH-

Sequence (93 aa):
MTRVSAVEGIAYGYRMMAYYLVVILAGQAALGAGAWLIGTGLDTGFGRAPEWDLLVAGVVAALFGLLTVLAGGFGAGYKLIADGVARGERAAR

Nearest PDB structures (foldseek):
  6s1k-assembly1_K  TM=5.676E-01  e=1.715E+00  Escherichia coli str. K-12 substr. MG1655star
  4bne-assembly1_B  TM=5.299E-01  e=1.612E+00  Gallus gallus
  2x3v-assembly2_C  TM=4.899E-01  e=2.194E+00  Mus musculus
  3zx6-assembly1_A  TM=5.430E-01  e=3.590E+00  Archaeoglobus fulgidus DSM 4304
  2efk-assembly1_A-2  TM=4.897E-01  e=8.502E+00  Homo sapiens

Mean predicted aligned error: 5.86 Å